Protein AF-A0A6P4AJY2-F1 (afdb_monomer_lite)

pLDDT: mean 82.69, std 14.7, range [43.41, 96.5]

Structure (mmCIF, N/CA/C/O backbone):
data_AF-A0A6P4AJY2-F1
#
_entry.id   AF-A0A6P4AJY2-F1
#
loop_
_atom_site.group_PDB
_atom_site.id
_atom_site.type_symbol
_atom_site.label_atom_id
_atom_site.label_alt_id
_atom_site.label_comp_id
_atom_site.label_asym_id
_atom_site.label_entity_id
_atom_site.label_seq_id
_atom_site.pdbx_PDB_ins_code
_atom_site.Cartn_x
_atom_site.Cartn_y
_atom_site.Cartn_z
_atom_site.occupancy
_atom_site.B_iso_or_equiv
_atom_site.auth_seq_id
_atom_site.auth_comp_id
_atom_site.auth_asym_id
_atom_site.auth_atom_id
_atom_site.pdbx_PDB_model_num
ATOM 1 N N . MET A 1 1 ? -18.941 -6.308 6.733 1.00 45.31 1 MET A N 1
ATOM 2 C CA . MET A 1 1 ? -18.469 -4.916 6.883 1.00 45.31 1 MET A CA 1
ATOM 3 C C . MET A 1 1 ? -19.654 -3.994 6.674 1.00 45.31 1 MET A C 1
ATOM 5 O O . MET A 1 1 ? -20.338 -4.132 5.668 1.00 45.31 1 MET A O 1
ATOM 9 N N . GLY A 1 2 ? -19.987 -3.190 7.686 1.00 44.66 2 GLY A N 1
ATOM 10 C CA . GLY A 1 2 ? -21.144 -2.291 7.665 1.00 44.66 2 GLY A CA 1
ATOM 11 C C . GLY A 1 2 ? -20.919 -1.092 6.744 1.00 44.66 2 GLY A C 1
ATOM 12 O O . GLY A 1 2 ? -19.788 -0.781 6.395 1.00 44.66 2 GLY A O 1
ATOM 13 N N . LYS A 1 3 ? -22.004 -0.413 6.371 1.00 54.91 3 LYS A N 1
ATOM 14 C CA . LYS A 1 3 ? -22.067 0.698 5.405 1.00 54.91 3 LYS A CA 1
ATOM 15 C C . LYS A 1 3 ? -21.234 1.961 5.747 1.00 54.91 3 LYS A C 1
ATOM 17 O O . LYS A 1 3 ? -21.339 2.934 5.014 1.00 54.91 3 LYS A O 1
ATOM 22 N N . ASN A 1 4 ? -20.403 1.945 6.797 1.00 70.81 4 ASN A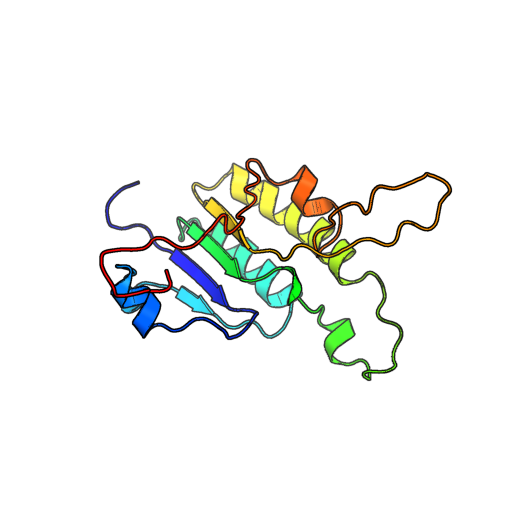 N 1
ATOM 23 C CA . ASN A 1 4 ? -19.663 3.103 7.324 1.00 70.81 4 ASN A CA 1
ATOM 24 C C . ASN A 1 4 ? -18.188 2.769 7.652 1.00 70.81 4 ASN A C 1
ATOM 26 O O . ASN A 1 4 ? -17.702 3.134 8.720 1.00 70.81 4 ASN A O 1
ATOM 30 N N . GLY A 1 5 ? -17.496 2.020 6.791 1.00 81.12 5 GLY A N 1
ATOM 31 C CA . GLY A 1 5 ? -16.058 1.787 6.965 1.00 81.12 5 GLY A CA 1
ATOM 32 C C . GLY A 1 5 ? -15.224 2.967 6.459 1.00 81.12 5 GLY A C 1
ATOM 33 O O . GLY A 1 5 ? -15.569 3.558 5.434 1.00 81.12 5 GLY A O 1
ATOM 34 N N . TYR A 1 6 ? -14.128 3.295 7.141 1.00 91.00 6 TYR A N 1
ATOM 35 C CA . TYR A 1 6 ? -13.181 4.317 6.687 1.00 91.00 6 TYR A CA 1
ATOM 36 C C . TYR A 1 6 ? -12.121 3.699 5.780 1.00 91.00 6 TYR A C 1
ATOM 38 O O . TYR A 1 6 ? -11.558 2.642 6.083 1.00 91.00 6 TYR A O 1
ATOM 46 N N . CYS A 1 7 ? -11.835 4.381 4.673 1.00 94.31 7 CYS A N 1
ATOM 47 C CA . CYS A 1 7 ? -10.838 3.958 3.701 1.00 94.31 7 CYS A CA 1
ATOM 48 C C . CYS A 1 7 ? -9.729 5.007 3.587 1.00 94.31 7 CYS A C 1
ATOM 50 O O . CYS A 1 7 ? -10.002 6.208 3.541 1.00 94.31 7 CYS A O 1
ATOM 52 N N . ALA A 1 8 ? -8.485 4.544 3.518 1.00 95.50 8 ALA A N 1
ATOM 53 C CA . ALA A 1 8 ? -7.336 5.358 3.158 1.00 95.50 8 ALA A CA 1
ATOM 54 C C . ALA A 1 8 ? -6.769 4.896 1.818 1.00 95.50 8 ALA A C 1
ATOM 56 O O . ALA A 1 8 ? -6.506 3.710 1.626 1.00 95.50 8 ALA A O 1
ATOM 57 N N . TYR A 1 9 ? -6.549 5.839 0.911 1.00 95.94 9 TYR A N 1
ATOM 58 C CA . TYR A 1 9 ? -5.968 5.615 -0.401 1.00 95.94 9 TYR A CA 1
ATOM 59 C C . TYR A 1 9 ? -4.670 6.405 -0.532 1.00 95.94 9 TYR A C 1
ATOM 61 O O . TYR A 1 9 ? -4.662 7.636 -0.482 1.00 95.94 9 TYR A O 1
ATOM 69 N N . PHE A 1 10 ? -3.567 5.691 -0.710 1.00 96.19 10 PHE A N 1
ATOM 70 C CA . PHE A 1 10 ? -2.269 6.282 -0.990 1.00 96.19 10 PHE A CA 1
ATOM 71 C C . PHE A 1 10 ? -1.998 6.216 -2.493 1.00 96.19 10 PHE A C 1
ATOM 73 O O . PHE A 1 10 ? -1.602 5.170 -3.003 1.00 96.19 10 PHE A O 1
ATOM 80 N N . ASP A 1 11 ? -2.219 7.342 -3.170 1.00 94.56 11 ASP A N 1
ATOM 81 C CA . ASP A 1 11 ? -1.994 7.552 -4.603 1.00 94.56 11 ASP A CA 1
ATOM 82 C C . ASP A 1 11 ? -0.534 7.970 -4.824 1.00 94.56 11 ASP A C 1
ATOM 84 O O . ASP A 1 11 ? -0.190 9.148 -4.821 1.00 94.56 11 ASP A O 1
ATOM 88 N N . VAL A 1 12 ? 0.351 6.985 -4.921 1.00 90.31 12 VAL A N 1
ATOM 89 C CA . VAL A 1 12 ? 1.785 7.166 -5.190 1.00 90.31 12 VAL A CA 1
ATOM 90 C C . VAL A 1 12 ? 2.026 7.488 -6.665 1.00 90.31 12 VAL A C 1
ATOM 92 O O . VAL A 1 12 ? 2.945 8.233 -6.990 1.00 90.31 12 VAL A O 1
ATOM 95 N N . GLU A 1 13 ? 1.201 6.944 -7.563 1.00 87.38 13 GLU A N 1
ATOM 96 C CA . GLU A 1 13 ? 1.312 7.191 -9.007 1.00 87.38 13 GLU A CA 1
ATOM 97 C C . GLU A 1 13 ? 0.731 8.547 -9.441 1.00 87.38 13 GLU A C 1
ATOM 99 O O . GLU A 1 13 ? 0.953 8.970 -10.574 1.00 87.38 13 GLU A O 1
ATOM 104 N N . ASN A 1 14 ? 0.038 9.259 -8.544 1.00 86.44 14 ASN A N 1
ATOM 105 C CA . ASN A 1 14 ? -0.682 10.504 -8.833 1.00 86.44 14 ASN A CA 1
ATOM 106 C C . ASN A 1 14 ? -1.681 10.357 -9.994 1.00 86.44 14 ASN A C 1
ATOM 108 O O . ASN A 1 14 ? -1.872 11.287 -10.779 1.00 86.44 14 ASN A O 1
ATOM 112 N N . ALA A 1 15 ? -2.291 9.179 -10.113 1.00 88.31 15 ALA A N 1
ATOM 113 C CA . ALA A 1 15 ? -3.112 8.788 -11.255 1.00 88.31 15 ALA A CA 1
ATOM 114 C C . ALA A 1 15 ? -4.607 8.693 -10.915 1.00 88.31 15 ALA A C 1
ATOM 116 O O . ALA A 1 15 ? -5.427 8.484 -11.810 1.00 88.31 15 ALA A O 1
ATOM 117 N N . MET A 1 16 ? -4.980 8.842 -9.640 1.00 87.81 16 MET A N 1
ATOM 118 C CA . MET A 1 16 ? -6.369 8.700 -9.214 1.00 87.81 16 MET A CA 1
ATOM 119 C C . MET A 1 16 ? -7.217 9.913 -9.628 1.00 87.81 16 MET A C 1
ATOM 121 O O . MET A 1 16 ? -6.926 11.045 -9.232 1.00 87.81 16 MET A O 1
ATOM 125 N N . ASP A 1 17 ? -8.288 9.654 -10.388 1.00 91.50 17 ASP A N 1
ATOM 126 C CA . ASP A 1 17 ? -9.335 10.623 -10.739 1.00 91.50 17 ASP A CA 1
ATOM 127 C C . ASP A 1 17 ? -10.541 10.485 -9.784 1.00 91.50 17 ASP A C 1
ATOM 129 O O . ASP A 1 17 ? -11.268 9.484 -9.855 1.00 91.50 17 ASP A O 1
ATOM 133 N N . PRO A 1 18 ? -10.795 11.482 -8.912 1.00 89.00 18 PRO A N 1
ATOM 134 C CA . PRO A 1 18 ? -11.926 11.459 -7.987 1.00 89.00 18 PRO A CA 1
ATOM 135 C C . PRO A 1 18 ? -13.281 11.335 -8.688 1.00 89.00 18 PRO A C 1
ATOM 137 O O . PRO A 1 18 ? -14.161 10.639 -8.188 1.00 89.00 18 PRO A O 1
ATOM 140 N N . SER A 1 19 ? -13.438 11.940 -9.869 1.00 91.19 19 SER A N 1
ATOM 141 C CA . SER A 1 19 ? -14.706 11.936 -10.613 1.00 91.19 19 SER A CA 1
ATOM 142 C C . SER A 1 19 ? -15.048 10.526 -11.096 1.00 91.19 19 SER A C 1
ATOM 144 O O . SER A 1 19 ? -16.191 10.073 -11.005 1.00 91.19 19 SER A O 1
ATOM 146 N N . LEU A 1 20 ? -14.036 9.799 -11.582 1.00 90.38 20 LEU A N 1
ATOM 147 C CA . LEU A 1 20 ? -14.181 8.400 -11.969 1.00 90.38 20 LEU A CA 1
ATOM 148 C C . LEU A 1 20 ? -14.496 7.526 -10.749 1.00 90.38 20 LEU A C 1
ATOM 150 O O . LEU A 1 20 ? -15.396 6.689 -10.819 1.00 90.38 20 LEU A O 1
ATOM 154 N N . ALA A 1 21 ? -13.815 7.743 -9.622 1.00 91.06 21 ALA A N 1
ATOM 155 C CA . ALA A 1 21 ? -14.071 7.003 -8.388 1.00 91.06 21 ALA A CA 1
ATOM 156 C C . ALA A 1 21 ? -15.514 7.206 -7.881 1.00 91.06 21 ALA A C 1
ATOM 158 O O . ALA A 1 21 ? -16.191 6.232 -7.542 1.00 91.06 21 ALA A O 1
ATOM 159 N N . GLU A 1 22 ? -16.020 8.440 -7.900 1.00 92.50 22 GLU A N 1
ATOM 160 C CA . GLU A 1 22 ? -17.414 8.759 -7.557 1.00 92.50 22 GLU A CA 1
ATOM 161 C C . GLU A 1 22 ? -18.404 8.053 -8.484 1.00 92.50 22 GLU A C 1
ATOM 163 O O . GLU A 1 22 ? -19.382 7.468 -8.015 1.00 92.50 22 GLU A O 1
ATOM 168 N N . SER A 1 23 ? -18.121 8.019 -9.792 1.00 91.94 23 SER A N 1
ATOM 169 C CA . SER A 1 23 ? -18.957 7.294 -10.760 1.00 91.94 23 SER A CA 1
ATOM 170 C C . SER A 1 23 ? -19.011 5.781 -10.495 1.00 91.94 23 SER A C 1
ATOM 172 O O . SER A 1 23 ? -20.005 5.129 -10.814 1.00 91.94 23 SER A O 1
ATOM 174 N N . MET A 1 24 ? -17.973 5.228 -9.856 1.00 89.38 24 MET A N 1
ATOM 175 C CA . MET A 1 24 ? -17.903 3.835 -9.404 1.00 89.38 24 MET A CA 1
ATOM 176 C C . MET A 1 24 ? -18.537 3.615 -8.016 1.00 89.38 24 MET A C 1
ATOM 178 O O . MET A 1 24 ? -18.518 2.497 -7.500 1.00 89.38 24 MET A O 1
ATOM 182 N N . GLY A 1 25 ? -19.117 4.656 -7.410 1.00 89.19 25 GLY A N 1
ATOM 183 C CA . GLY A 1 25 ? -19.792 4.597 -6.113 1.00 89.19 25 GLY A CA 1
ATOM 184 C C . GLY A 1 25 ? -18.870 4.780 -4.905 1.00 89.19 25 GLY A C 1
ATOM 185 O O . GLY A 1 25 ? -19.270 4.459 -3.784 1.00 89.19 25 GLY A O 1
ATOM 186 N N . VAL A 1 26 ? -17.645 5.277 -5.101 1.00 90.69 26 VAL A N 1
ATOM 187 C CA . VAL A 1 26 ? -16.741 5.632 -3.999 1.00 90.69 26 VAL A CA 1
ATOM 188 C C . VAL A 1 26 ? -17.197 6.948 -3.371 1.00 90.69 26 VAL A C 1
ATOM 190 O O . VAL A 1 26 ? -17.412 7.935 -4.067 1.00 90.69 26 VAL A O 1
ATOM 193 N N . ASN A 1 27 ? -17.302 6.983 -2.041 1.00 89.94 27 ASN A N 1
ATOM 194 C CA . ASN A 1 27 ? -17.486 8.233 -1.307 1.00 89.94 27 ASN A CA 1
ATOM 195 C C . ASN A 1 27 ? -16.120 8.912 -1.113 1.00 89.94 27 ASN A C 1
ATOM 197 O O . ASN A 1 27 ? -15.396 8.598 -0.168 1.00 89.94 27 ASN A O 1
ATOM 201 N N . THR A 1 28 ? -15.770 9.809 -2.029 1.00 88.75 28 THR A N 1
ATOM 202 C CA . THR A 1 28 ? -14.517 10.579 -2.035 1.00 88.75 28 THR A CA 1
ATOM 203 C C . THR A 1 28 ? -14.416 11.578 -0.884 1.00 88.75 28 THR A C 1
ATOM 205 O O . THR A 1 28 ? -13.312 11.815 -0.404 1.00 88.75 28 THR A O 1
ATOM 208 N N . GLU A 1 29 ? -15.534 12.107 -0.375 1.00 87.75 29 GLU A N 1
ATOM 209 C CA . GLU A 1 29 ? -15.545 13.033 0.771 1.00 87.75 29 GLU A CA 1
ATOM 210 C C . GLU A 1 29 ? -15.029 12.370 2.057 1.00 87.75 29 GLU A C 1
ATOM 212 O O . GLU A 1 29 ? -14.329 12.996 2.851 1.00 87.75 29 GLU A O 1
ATOM 217 N N . ASN A 1 30 ? -15.347 11.086 2.248 1.00 88.50 30 ASN A N 1
ATOM 218 C CA . ASN A 1 30 ? -14.908 10.288 3.398 1.00 88.50 30 ASN A CA 1
ATOM 219 C C . ASN A 1 30 ? -13.666 9.427 3.107 1.00 88.50 30 ASN A C 1
ATOM 221 O O . ASN A 1 30 ? -13.264 8.616 3.948 1.00 88.50 30 ASN A O 1
ATOM 225 N N . LEU A 1 31 ? -13.062 9.571 1.925 1.00 91.19 31 LEU A N 1
ATOM 226 C CA . LEU A 1 31 ? -11.855 8.853 1.535 1.00 91.19 31 LEU A CA 1
ATOM 227 C C . LEU A 1 31 ? -10.623 9.645 1.978 1.00 91.19 31 LEU A C 1
ATOM 229 O O . LEU A 1 31 ? -10.371 10.748 1.494 1.00 91.19 31 LEU A O 1
ATOM 233 N N . LEU A 1 32 ? -9.796 9.063 2.849 1.00 93.38 32 LEU A N 1
ATOM 234 C CA . LEU A 1 32 ? -8.494 9.647 3.163 1.00 93.38 32 LEU A CA 1
ATOM 235 C C . LEU A 1 32 ? -7.556 9.449 1.966 1.00 93.38 32 LEU A C 1
ATOM 237 O O . LEU A 1 32 ? -6.888 8.425 1.863 1.00 93.38 32 LEU A O 1
ATOM 241 N N . LEU A 1 33 ? -7.500 10.430 1.070 1.00 93.50 33 LEU A N 1
ATOM 242 C CA . LEU A 1 33 ? -6.574 10.444 -0.058 1.00 93.50 33 LEU A CA 1
ATOM 243 C C . LEU A 1 33 ? -5.248 11.110 0.331 1.00 93.50 33 LEU A C 1
ATOM 245 O O . LEU A 1 33 ? -5.229 12.249 0.798 1.00 93.50 33 LEU A O 1
ATOM 249 N N . SER A 1 34 ? -4.125 10.436 0.089 1.00 93.25 34 SER A N 1
ATOM 250 C CA . SER A 1 34 ? -2.790 10.986 0.336 1.00 93.25 34 SER A CA 1
ATOM 251 C C . SER A 1 34 ? -1.824 10.684 -0.806 1.00 93.25 34 SER A C 1
ATOM 253 O O . SER A 1 34 ? -1.843 9.595 -1.372 1.00 93.25 34 SER A O 1
ATOM 255 N N . ARG A 1 35 ? -0.951 11.654 -1.101 1.00 93.44 35 ARG A N 1
ATOM 256 C CA . ARG A 1 35 ? 0.131 11.570 -2.094 1.00 93.44 35 ARG A CA 1
ATOM 257 C C . ARG A 1 35 ? 1.472 11.696 -1.376 1.00 93.44 35 ARG A C 1
ATOM 259 O O . ARG A 1 35 ? 1.945 12.812 -1.144 1.00 93.44 35 ARG A O 1
ATOM 266 N N . PRO A 1 36 ? 2.036 10.584 -0.891 1.00 90.88 36 PRO A N 1
ATOM 267 C CA . PRO A 1 36 ? 3.242 10.633 -0.083 1.00 90.88 36 PRO A CA 1
ATOM 268 C C . PRO A 1 36 ? 4.466 10.965 -0.935 1.00 90.88 36 PRO A C 1
ATOM 270 O O . PRO A 1 36 ? 4.578 10.550 -2.082 1.00 90.88 36 PRO A O 1
ATOM 273 N N . SER A 1 37 ? 5.412 11.688 -0.336 1.00 89.44 37 SER A N 1
ATOM 274 C CA . SER A 1 37 ? 6.657 12.096 -1.003 1.00 89.44 37 SER A CA 1
ATOM 275 C C . SER A 1 37 ? 7.742 11.019 -1.010 1.00 89.44 37 SER A C 1
ATOM 277 O O . SER A 1 37 ? 8.701 11.164 -1.754 1.00 89.44 37 SER A O 1
ATOM 279 N N . SER A 1 38 ? 7.624 9.974 -0.184 1.00 93.00 38 SER A N 1
ATOM 280 C CA . SER A 1 38 ? 8.612 8.895 -0.072 1.00 93.00 38 SER A CA 1
ATOM 281 C C . SER A 1 38 ? 8.001 7.589 0.435 1.00 93.00 38 SER A C 1
ATOM 283 O O . SER A 1 38 ? 6.937 7.582 1.074 1.00 93.00 38 SER A O 1
ATOM 285 N N . ALA A 1 39 ? 8.697 6.476 0.189 1.00 92.75 39 ALA A N 1
ATOM 286 C CA . ALA A 1 39 ? 8.317 5.153 0.675 1.00 92.75 39 ALA A CA 1
ATOM 287 C C . ALA A 1 39 ? 8.271 5.095 2.213 1.00 92.75 39 ALA A C 1
ATOM 289 O O . ALA A 1 39 ? 7.333 4.543 2.790 1.00 92.75 39 ALA A O 1
ATOM 290 N N . GLU A 1 40 ? 9.245 5.703 2.888 1.00 93.44 40 GLU A N 1
ATOM 291 C CA . GLU A 1 40 ? 9.364 5.784 4.343 1.00 93.44 40 GLU A CA 1
ATOM 292 C C . GLU A 1 40 ? 8.135 6.451 4.958 1.00 93.44 40 GLU A C 1
ATOM 294 O O . GLU A 1 40 ? 7.517 5.896 5.874 1.00 93.44 40 GLU A O 1
ATOM 299 N N . LYS A 1 41 ? 7.753 7.626 4.440 1.00 94.12 41 LYS A N 1
ATOM 300 C CA . LYS A 1 41 ? 6.601 8.387 4.938 1.00 94.12 41 LYS A CA 1
ATOM 301 C C . LYS A 1 41 ? 5.305 7.617 4.742 1.00 94.12 41 LYS A C 1
ATOM 303 O O . LYS A 1 41 ? 4.520 7.517 5.686 1.00 94.12 41 LYS A O 1
ATOM 308 N N . LEU A 1 42 ? 5.107 7.029 3.561 1.00 95.50 42 LEU A N 1
ATOM 309 C CA . LEU A 1 42 ? 3.938 6.199 3.272 1.00 95.50 42 LEU A CA 1
ATOM 310 C C . LEU A 1 42 ? 3.846 5.025 4.249 1.00 95.50 42 LEU A C 1
ATOM 312 O O . LEU A 1 42 ? 2.836 4.856 4.929 1.00 95.50 42 LEU A O 1
ATOM 316 N N . LEU A 1 43 ? 4.902 4.218 4.355 1.00 94.94 43 LEU A N 1
ATOM 317 C CA . LEU A 1 43 ? 4.892 2.999 5.168 1.00 94.94 43 LEU A CA 1
ATOM 318 C C . LEU A 1 43 ? 4.765 3.319 6.667 1.00 94.94 43 LEU A C 1
ATOM 320 O O . LEU A 1 43 ? 4.144 2.561 7.417 1.00 94.94 43 LEU A O 1
ATOM 324 N N . CYS A 1 44 ? 5.294 4.463 7.110 1.00 94.06 44 CYS A N 1
ATOM 325 C CA . CYS A 1 44 ? 5.102 4.974 8.465 1.00 94.06 44 CYS A CA 1
ATOM 326 C C . CYS A 1 44 ? 3.643 5.388 8.729 1.00 94.06 44 CYS A C 1
ATOM 328 O O . CYS A 1 44 ? 3.082 5.032 9.773 1.00 94.06 44 CYS A O 1
ATOM 330 N N . ALA A 1 45 ? 3.006 6.079 7.778 1.00 94.88 45 ALA A N 1
ATOM 331 C CA . ALA A 1 45 ? 1.594 6.444 7.864 1.00 94.88 45 ALA A CA 1
ATOM 332 C C . ALA A 1 45 ? 0.704 5.195 7.920 1.00 94.88 45 ALA A C 1
ATOM 334 O O . ALA A 1 45 ? -0.121 5.074 8.822 1.00 94.88 45 ALA A O 1
ATOM 335 N N . VAL A 1 46 ? 0.943 4.213 7.046 1.00 95.38 46 VAL A N 1
ATOM 336 C CA . VAL A 1 46 ? 0.226 2.925 7.032 1.00 95.38 46 VAL A CA 1
ATOM 337 C C . VAL A 1 46 ? 0.347 2.212 8.378 1.00 95.38 46 VAL A C 1
ATOM 339 O O . VAL A 1 46 ? -0.654 1.764 8.937 1.00 95.38 46 VAL A O 1
ATOM 342 N N . ASN A 1 47 ? 1.554 2.143 8.942 1.00 94.00 47 ASN A N 1
ATOM 343 C CA . ASN A 1 47 ? 1.777 1.551 10.260 1.00 94.00 47 ASN A CA 1
ATOM 344 C C . ASN A 1 47 ? 1.011 2.297 11.364 1.00 94.00 47 ASN A C 1
ATOM 346 O O . ASN A 1 47 ? 0.449 1.666 12.253 1.00 94.00 47 ASN A O 1
ATOM 350 N N . THR A 1 48 ? 0.968 3.628 11.307 1.00 93.94 48 THR A N 1
ATOM 351 C CA . THR A 1 48 ? 0.241 4.457 12.280 1.00 93.94 48 THR A CA 1
ATOM 352 C C . THR A 1 48 ? -1.268 4.240 12.189 1.00 93.94 48 THR A C 1
ATOM 354 O O . THR A 1 48 ? -1.894 3.965 13.209 1.00 93.94 48 THR A O 1
ATOM 357 N N . LEU A 1 49 ? -1.834 4.281 10.980 1.00 93.69 49 LEU A N 1
ATOM 358 C CA . LEU A 1 49 ? -3.264 4.057 10.734 1.00 93.69 49 LEU A CA 1
ATOM 359 C C . LEU A 1 49 ? -3.700 2.644 11.134 1.00 93.69 49 LEU A C 1
ATOM 361 O O . LEU A 1 49 ? -4.743 2.458 11.753 1.00 93.69 49 LEU A O 1
ATOM 365 N N . THR A 1 50 ? -2.865 1.646 10.838 1.00 92.88 50 THR A N 1
ATOM 366 C CA . THR A 1 50 ? -3.127 0.258 11.241 1.00 92.88 50 THR A CA 1
ATOM 367 C C . THR A 1 50 ? -3.144 0.127 12.765 1.00 92.88 50 THR A C 1
ATOM 369 O O . THR A 1 50 ? -4.023 -0.522 13.324 1.00 92.88 50 THR A O 1
ATOM 372 N N . LYS A 1 51 ? -2.187 0.761 13.456 1.00 91.81 51 LYS A N 1
ATOM 373 C CA . LYS A 1 51 ? -2.100 0.733 14.924 1.00 91.81 51 LYS A CA 1
ATOM 374 C C . LYS A 1 51 ? -3.239 1.470 15.612 1.00 91.81 51 LYS A C 1
ATOM 376 O O . LYS A 1 51 ? -3.631 1.063 16.700 1.00 91.81 51 LYS A O 1
ATOM 381 N N . SER A 1 52 ? -3.731 2.557 15.023 1.00 90.44 52 SER A N 1
ATOM 382 C CA . SER A 1 52 ? -4.839 3.315 15.602 1.00 90.44 52 SER A CA 1
ATOM 383 C C . SER A 1 52 ? -6.181 2.600 15.443 1.00 90.44 52 SER A C 1
ATOM 385 O O . SER A 1 52 ? -7.124 2.934 16.155 1.00 90.44 52 SER A O 1
ATOM 387 N N . GLY A 1 53 ? -6.285 1.641 14.510 1.00 83.44 53 GLY A N 1
ATOM 388 C CA . GLY A 1 53 ? -7.527 0.925 14.210 1.00 83.44 53 GLY A CA 1
ATOM 389 C C . GLY A 1 53 ? -8.630 1.830 13.656 1.00 83.44 53 GLY A C 1
ATOM 390 O O . GLY A 1 53 ? -9.794 1.452 13.666 1.00 83.44 53 GLY A O 1
ATOM 391 N N . SER A 1 54 ? -8.279 3.040 13.208 1.00 84.25 54 SER A N 1
ATOM 392 C CA . SER A 1 54 ? -9.244 4.060 12.769 1.00 84.25 54 SER A CA 1
ATOM 393 C C . SER A 1 54 ? -9.687 3.884 11.316 1.00 84.25 54 SER A C 1
ATOM 395 O O . SER A 1 54 ? -10.550 4.619 10.851 1.00 84.25 54 SER A O 1
ATOM 397 N N . VAL A 1 55 ? -9.059 2.953 10.594 1.00 91.75 55 VAL A N 1
ATOM 398 C CA . VAL A 1 55 ? -9.280 2.707 9.170 1.00 91.75 55 VAL A CA 1
ATOM 399 C C . VAL A 1 55 ? -9.504 1.215 8.957 1.00 91.75 55 VAL A C 1
ATOM 401 O O . VAL A 1 55 ? -8.719 0.385 9.427 1.00 91.75 55 VAL A O 1
ATOM 404 N N . ASP A 1 56 ? -10.563 0.883 8.226 1.00 92.88 56 ASP A N 1
ATOM 405 C CA . ASP A 1 56 ? -10.945 -0.492 7.909 1.00 92.88 56 ASP A CA 1
ATOM 406 C C . ASP A 1 56 ? -10.214 -1.011 6.671 1.00 92.88 56 ASP A C 1
ATOM 408 O O . ASP A 1 56 ? -9.901 -2.197 6.591 1.00 92.88 56 ASP A O 1
ATOM 412 N N . VAL A 1 57 ? -9.937 -0.138 5.698 1.00 94.88 57 VAL A N 1
ATOM 413 C CA . VAL A 1 57 ? -9.242 -0.498 4.455 1.00 94.88 57 VAL A CA 1
ATOM 414 C C . VAL A 1 57 ? -8.176 0.535 4.116 1.00 94.88 57 VAL A C 1
ATOM 416 O O . VAL A 1 57 ? -8.446 1.730 4.058 1.00 94.88 57 VAL A O 1
ATOM 419 N N . ILE A 1 58 ? -6.961 0.073 3.849 1.00 96.50 58 ILE A N 1
ATOM 420 C CA . ILE A 1 58 ? -5.858 0.894 3.357 1.00 96.50 58 ILE A CA 1
ATOM 421 C C . ILE A 1 58 ? -5.441 0.354 1.991 1.00 96.50 58 ILE A C 1
ATOM 423 O O . ILE A 1 58 ? -5.137 -0.831 1.865 1.00 96.50 58 ILE A O 1
ATOM 427 N N . VAL A 1 59 ? -5.394 1.217 0.980 1.00 96.31 59 VAL A N 1
ATOM 428 C CA . VAL A 1 59 ? -4.949 0.899 -0.381 1.00 96.31 59 VAL A CA 1
ATOM 429 C C . VAL A 1 59 ? -3.677 1.678 -0.694 1.00 96.31 59 VAL A C 1
ATOM 431 O O . VAL A 1 59 ? -3.594 2.872 -0.417 1.00 96.31 59 VAL A O 1
ATOM 434 N N . ILE A 1 60 ? -2.685 1.000 -1.267 1.00 95.81 60 ILE A N 1
ATOM 435 C CA . ILE A 1 60 ? -1.431 1.596 -1.736 1.00 95.81 60 ILE A CA 1
ATOM 436 C C . ILE A 1 60 ? -1.332 1.395 -3.245 1.00 95.81 60 ILE A C 1
ATOM 438 O O . ILE A 1 60 ? -1.188 0.257 -3.701 1.00 95.81 60 ILE A O 1
ATOM 442 N N . ASP A 1 61 ? -1.380 2.496 -3.991 1.00 93.75 61 ASP A N 1
ATOM 443 C CA . ASP A 1 61 ? -1.372 2.530 -5.451 1.00 93.75 61 ASP A CA 1
ATOM 444 C C . ASP A 1 61 ? -0.239 3.416 -5.999 1.00 93.75 61 ASP A C 1
ATOM 446 O O . ASP A 1 61 ? -0.360 4.632 -6.045 1.00 93.75 61 ASP A O 1
ATOM 450 N N . SER A 1 62 ? 0.925 2.890 -6.371 1.00 92.00 62 SER A N 1
ATOM 451 C CA . SER A 1 62 ? 1.316 1.482 -6.384 1.00 92.00 62 SER A CA 1
ATOM 452 C C . SER A 1 62 ? 2.685 1.269 -5.742 1.00 92.00 62 SER A C 1
ATOM 454 O O . SER A 1 62 ? 3.474 2.193 -5.540 1.00 92.00 62 SER A O 1
ATOM 456 N N . VAL A 1 63 ? 2.999 0.009 -5.437 1.00 90.12 63 VAL A N 1
ATOM 457 C CA . VAL A 1 63 ? 4.303 -0.398 -4.890 1.00 90.12 63 VAL A CA 1
ATOM 458 C C . VAL A 1 63 ? 5.447 -0.049 -5.836 1.00 90.12 63 VAL A C 1
ATOM 460 O O . VAL A 1 63 ? 6.534 0.288 -5.379 1.00 90.12 63 VAL A O 1
ATOM 463 N N . ALA A 1 64 ? 5.225 -0.128 -7.149 1.00 87.62 64 ALA A N 1
ATOM 464 C CA . ALA A 1 64 ? 6.269 0.109 -8.140 1.00 87.62 64 ALA A CA 1
ATOM 465 C C . ALA A 1 64 ? 6.781 1.556 -8.127 1.00 87.62 64 ALA A C 1
ATOM 467 O O . ALA A 1 64 ? 7.941 1.776 -8.471 1.00 87.62 64 ALA A O 1
ATOM 468 N N . ALA A 1 65 ? 5.943 2.501 -7.696 1.00 88.31 65 ALA A N 1
ATOM 469 C CA . ALA A 1 65 ? 6.264 3.919 -7.593 1.00 88.31 65 ALA A CA 1
ATOM 470 C C . ALA A 1 65 ? 6.838 4.326 -6.221 1.00 88.31 65 ALA A C 1
ATOM 472 O O . ALA A 1 65 ? 7.157 5.492 -6.009 1.00 88.31 65 ALA A O 1
ATOM 473 N N . LEU A 1 66 ? 6.989 3.391 -5.274 1.00 89.19 66 LEU A N 1
ATOM 474 C CA . LEU A 1 66 ? 7.570 3.692 -3.964 1.00 89.19 66 LEU A CA 1
ATOM 475 C C . LEU A 1 66 ? 9.075 3.935 -4.080 1.00 89.19 66 LEU A C 1
ATOM 477 O O . LEU A 1 66 ? 9.841 2.981 -4.212 1.00 89.19 66 LEU A O 1
ATOM 481 N N . VAL A 1 67 ? 9.492 5.193 -3.965 1.00 89.56 67 VAL A N 1
ATOM 482 C CA . VAL A 1 67 ? 10.906 5.587 -3.979 1.00 89.56 67 VAL A CA 1
ATOM 483 C C . VAL A 1 67 ? 11.383 5.867 -2.546 1.00 89.56 67 VAL A C 1
ATOM 485 O O . VAL A 1 67 ? 10.750 6.668 -1.847 1.00 89.56 67 VAL A O 1
ATOM 488 N N . PRO A 1 68 ? 12.449 5.199 -2.068 1.00 89.44 68 PRO A N 1
ATOM 489 C CA . PRO A 1 68 ? 13.089 5.521 -0.794 1.00 89.44 68 PRO A CA 1
ATOM 490 C C . PRO A 1 68 ? 13.621 6.956 -0.759 1.00 89.44 68 PRO A C 1
ATOM 492 O O . PRO A 1 68 ? 14.110 7.459 -1.768 1.00 89.44 68 PRO A O 1
ATOM 495 N N . GLU A 1 69 ? 13.609 7.601 0.407 1.00 89.62 69 GLU A N 1
ATOM 496 C CA . GLU A 1 69 ? 14.122 8.972 0.571 1.00 89.62 69 GLU A CA 1
ATOM 497 C C . GLU A 1 69 ? 15.562 9.114 0.086 1.00 89.62 69 GLU A C 1
ATOM 499 O O . GLU A 1 69 ? 15.884 10.069 -0.612 1.00 89.62 69 GLU A O 1
ATOM 504 N N . CYS A 1 70 ? 16.411 8.127 0.376 1.00 85.75 70 CYS A N 1
ATOM 505 C CA . CYS A 1 70 ? 17.801 8.153 -0.064 1.00 85.75 70 CYS A CA 1
ATOM 506 C C . CYS A 1 70 ? 17.976 8.078 -1.588 1.00 85.75 70 CYS A C 1
ATOM 508 O O . CYS A 1 70 ? 19.043 8.439 -2.069 1.00 85.75 70 CYS A O 1
ATOM 510 N N . GLU A 1 71 ? 16.979 7.601 -2.337 1.00 84.75 71 GLU A N 1
ATOM 511 C CA . GLU A 1 71 ? 17.014 7.540 -3.802 1.00 84.75 71 GLU A CA 1
ATOM 512 C C . GLU A 1 71 ? 16.461 8.820 -4.448 1.00 84.75 71 GLU A C 1
ATOM 514 O O . GLU A 1 71 ? 16.811 9.113 -5.588 1.00 84.75 71 GLU A O 1
ATOM 519 N N . LEU A 1 72 ? 15.651 9.608 -3.728 1.00 84.00 72 LEU A N 1
ATOM 520 C CA . LEU A 1 72 ? 15.111 10.883 -4.224 1.00 84.00 72 LEU A CA 1
ATOM 521 C C . LEU A 1 72 ? 16.195 11.954 -4.401 1.00 84.00 72 LEU A C 1
ATOM 523 O O . LEU A 1 72 ? 16.083 12.794 -5.291 1.00 84.00 72 LEU A O 1
ATOM 527 N N . ASP A 1 73 ? 17.240 11.910 -3.574 1.00 81.62 73 ASP A N 1
ATOM 528 C CA . ASP A 1 73 ? 18.346 12.875 -3.592 1.00 81.62 73 ASP A CA 1
ATOM 529 C C . ASP A 1 73 ? 19.477 12.482 -4.565 1.00 81.62 73 ASP A C 1
ATOM 531 O O . ASP A 1 73 ? 20.45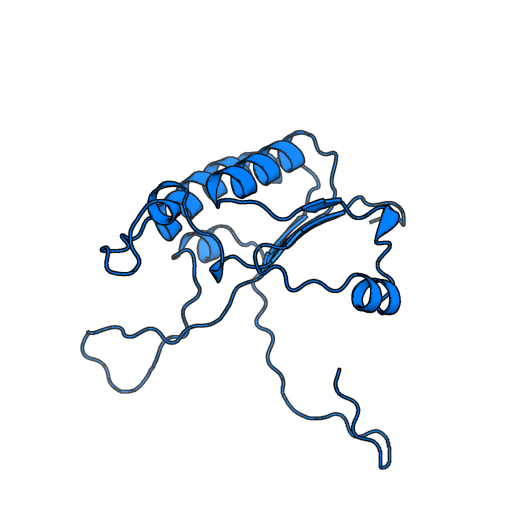8 13.214 -4.728 1.00 81.62 73 ASP A O 1
ATOM 535 N N . VAL A 1 74 ? 19.371 11.316 -5.208 1.00 80.62 74 VAL A N 1
ATOM 536 C CA . VAL A 1 74 ? 20.393 10.777 -6.114 1.00 80.62 74 VAL A CA 1
ATOM 537 C C . VAL A 1 74 ? 20.110 11.221 -7.550 1.00 80.62 74 VAL A C 1
ATOM 539 O O . VAL A 1 74 ? 18.972 11.210 -8.017 1.00 80.62 74 VAL A O 1
ATOM 542 N N . LEU A 1 75 ? 21.167 11.612 -8.269 1.00 77.75 75 LEU A N 1
ATOM 543 C CA . LEU A 1 75 ? 21.082 11.960 -9.690 1.00 77.75 75 LEU A CA 1
ATOM 544 C C . LEU A 1 75 ? 20.587 10.768 -10.522 1.00 77.75 75 LEU A C 1
ATOM 546 O O . LEU A 1 75 ? 20.815 9.615 -10.173 1.00 77.75 75 LEU A O 1
ATOM 550 N N . ILE A 1 76 ? 19.941 11.058 -11.655 1.00 74.50 76 ILE A N 1
ATOM 551 C CA . ILE A 1 76 ? 19.294 10.053 -12.522 1.00 74.50 76 ILE A CA 1
ATOM 552 C C . ILE A 1 76 ? 20.278 8.972 -13.027 1.00 74.50 76 ILE A C 1
ATOM 554 O O . ILE A 1 76 ? 19.869 7.861 -13.358 1.00 74.50 76 ILE A O 1
ATOM 558 N N . ASP A 1 77 ? 21.577 9.277 -13.078 1.00 73.25 77 ASP A N 1
ATOM 559 C CA . ASP A 1 77 ? 22.657 8.366 -13.481 1.00 73.25 77 ASP A CA 1
ATOM 560 C C . ASP A 1 77 ? 23.302 7.595 -12.314 1.00 73.25 77 ASP A C 1
ATOM 562 O O . ASP A 1 77 ? 24.209 6.782 -12.521 1.00 73.25 77 ASP A O 1
ATOM 566 N N . GLY A 1 78 ? 22.842 7.837 -11.087 1.00 64.56 78 GLY A N 1
ATOM 567 C CA . 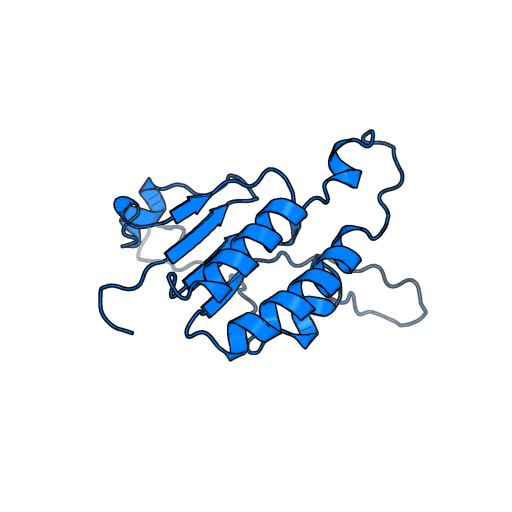GLY A 1 78 ? 23.322 7.172 -9.892 1.00 64.56 78 GLY A CA 1
ATOM 568 C C . GLY A 1 78 ? 22.953 5.692 -9.872 1.00 64.56 78 GLY A C 1
ATOM 569 O O . GLY A 1 78 ? 21.941 5.249 -10.414 1.00 64.56 78 GLY A O 1
ATOM 570 N N . ALA A 1 79 ? 23.787 4.892 -9.213 1.00 60.59 79 ALA A N 1
ATOM 571 C CA . ALA A 1 79 ? 23.469 3.493 -8.985 1.00 60.59 79 ALA A CA 1
ATOM 572 C C . ALA A 1 79 ? 22.307 3.385 -7.985 1.00 60.59 79 ALA A C 1
ATOM 574 O O . ALA A 1 79 ? 22.493 3.560 -6.779 1.00 60.59 79 ALA A O 1
ATOM 575 N N . TYR A 1 80 ? 21.118 3.060 -8.484 1.00 64.31 80 TYR A N 1
ATOM 576 C CA . TYR A 1 80 ? 19.980 2.688 -7.650 1.00 64.31 80 TYR A CA 1
ATOM 577 C C . TYR A 1 80 ? 20.255 1.313 -7.035 1.00 64.31 80 TYR A C 1
ATOM 579 O O . TYR A 1 80 ? 20.250 0.285 -7.715 1.00 64.31 80 TYR A O 1
ATOM 587 N N . GLY A 1 81 ? 20.592 1.300 -5.745 1.00 65.19 81 GLY A N 1
ATOM 588 C CA . GLY A 1 81 ? 20.704 0.063 -4.982 1.00 65.19 81 GLY A CA 1
ATOM 589 C C . GLY A 1 81 ? 19.342 -0.616 -4.811 1.00 65.19 81 GLY A C 1
ATOM 590 O O . GLY A 1 81 ? 18.302 -0.077 -5.163 1.00 65.19 81 GLY A O 1
ATOM 591 N N . ASP A 1 82 ? 19.326 -1.796 -4.195 1.00 74.25 82 ASP A N 1
ATOM 592 C CA . ASP A 1 82 ? 18.086 -2.514 -3.858 1.00 74.25 82 ASP A CA 1
ATOM 593 C C . ASP A 1 82 ? 17.384 -1.911 -2.612 1.00 74.25 82 ASP A C 1
ATOM 595 O O . ASP A 1 82 ? 17.015 -2.609 -1.662 1.00 74.25 82 ASP A O 1
ATOM 599 N N . GLY A 1 83 ? 17.285 -0.577 -2.552 1.00 79.44 83 GLY A N 1
ATOM 600 C CA . GLY A 1 83 ? 16.756 0.173 -1.410 1.00 79.44 83 GLY A CA 1
ATOM 601 C C . GLY A 1 83 ? 15.283 -0.136 -1.166 1.00 79.44 83 GLY A C 1
ATOM 602 O O . GLY A 1 83 ? 14.883 -0.429 -0.033 1.00 79.44 83 GLY A O 1
ATOM 603 N N . GLN A 1 84 ? 14.502 -0.186 -2.247 1.00 84.06 84 GLN A N 1
ATOM 604 C CA . GLN A 1 84 ? 13.072 -0.486 -2.216 1.00 84.06 84 GLN A CA 1
ATOM 605 C C . GLN A 1 84 ? 12.751 -1.860 -1.591 1.00 84.06 84 GLN A C 1
ATOM 607 O O . GLN A 1 84 ? 11.862 -1.962 -0.743 1.00 84.06 84 GLN A O 1
ATOM 612 N N . SER A 1 85 ? 13.461 -2.939 -1.943 1.00 85.06 85 SER A N 1
ATOM 613 C CA . SER A 1 85 ? 13.153 -4.273 -1.391 1.00 85.06 85 SER A CA 1
ATOM 614 C C . SER A 1 85 ? 13.456 -4.363 0.112 1.00 85.06 85 SER A C 1
ATOM 616 O O . SER A 1 85 ? 12.720 -4.991 0.890 1.00 85.06 85 SER A O 1
ATOM 618 N N . ARG A 1 86 ? 14.531 -3.691 0.542 1.00 88.88 86 ARG A N 1
ATOM 619 C CA . ARG A 1 86 ? 14.989 -3.670 1.932 1.00 88.88 86 ARG A CA 1
ATOM 620 C C . ARG A 1 86 ? 14.002 -2.922 2.811 1.00 88.88 86 ARG A C 1
ATOM 622 O O . ARG A 1 86 ? 13.611 -3.459 3.852 1.00 88.88 86 ARG A O 1
ATOM 629 N N . ILE A 1 87 ? 13.568 -1.730 2.396 1.00 90.19 87 ILE A N 1
ATOM 630 C CA . ILE A 1 87 ? 12.580 -0.963 3.160 1.00 90.19 87 ILE A CA 1
ATOM 631 C C . ILE A 1 87 ? 11.244 -1.703 3.234 1.00 90.19 87 ILE A C 1
ATOM 633 O O . ILE A 1 87 ? 10.676 -1.806 4.322 1.00 90.19 87 ILE A O 1
ATOM 637 N N . MET A 1 88 ? 10.795 -2.322 2.137 1.00 92.06 88 MET A N 1
ATOM 638 C CA . MET A 1 88 ? 9.561 -3.112 2.123 1.00 92.06 88 MET A CA 1
ATOM 639 C C . MET A 1 88 ? 9.618 -4.273 3.116 1.00 92.06 88 MET A C 1
ATOM 641 O O . MET A 1 88 ? 8.698 -4.447 3.914 1.00 92.06 88 MET A O 1
ATOM 645 N N . THR A 1 89 ? 10.719 -5.027 3.141 1.00 92.00 89 THR A N 1
ATOM 646 C CA . THR A 1 89 ? 10.908 -6.131 4.098 1.00 92.00 89 THR A CA 1
ATOM 647 C C . THR A 1 89 ? 10.848 -5.640 5.547 1.00 92.00 89 THR A C 1
ATOM 649 O O . THR A 1 89 ? 10.186 -6.242 6.397 1.00 92.00 89 THR A O 1
ATOM 652 N N . GLN A 1 90 ? 11.521 -4.528 5.849 1.00 91.38 90 GLN A N 1
ATOM 653 C CA . GLN A 1 90 ? 11.548 -3.969 7.200 1.00 91.38 90 GLN A CA 1
ATOM 654 C C . GLN A 1 90 ? 10.187 -3.415 7.633 1.00 91.38 90 GLN A C 1
ATOM 656 O O . GLN A 1 90 ? 9.773 -3.640 8.775 1.00 91.38 90 GLN A O 1
ATOM 661 N N . ALA A 1 91 ? 9.503 -2.704 6.738 1.00 92.38 91 ALA A N 1
ATOM 662 C CA . ALA A 1 91 ? 8.207 -2.099 6.995 1.00 92.38 91 ALA A CA 1
ATOM 663 C C . ALA A 1 91 ? 7.115 -3.155 7.154 1.00 92.38 91 ALA A C 1
ATOM 665 O O . ALA A 1 91 ? 6.419 -3.146 8.167 1.00 92.38 91 ALA A O 1
ATOM 666 N N . LEU A 1 92 ? 7.012 -4.110 6.224 1.00 93.94 92 LEU A N 1
ATOM 667 C CA . LEU A 1 92 ? 6.003 -5.170 6.278 1.00 93.94 92 LEU A CA 1
ATOM 668 C C . LEU A 1 92 ? 6.129 -6.008 7.546 1.00 93.94 92 LEU A C 1
ATOM 670 O O . LEU A 1 92 ? 5.116 -6.314 8.164 1.00 93.94 92 LEU A O 1
ATOM 674 N N . ARG A 1 93 ? 7.350 -6.286 8.016 1.00 92.00 93 ARG A N 1
ATOM 675 C CA . ARG A 1 93 ? 7.553 -6.970 9.301 1.00 92.00 93 ARG A CA 1
ATOM 676 C C . ARG A 1 93 ? 6.928 -6.215 10.481 1.00 92.00 93 ARG A C 1
ATOM 678 O O . ARG A 1 93 ? 6.363 -6.845 11.370 1.00 92.00 93 ARG A O 1
ATOM 685 N N . LYS A 1 94 ? 7.024 -4.880 10.505 1.00 91.88 94 LYS A N 1
ATOM 686 C CA . LYS A 1 94 ? 6.422 -4.035 11.556 1.00 91.88 94 LYS A CA 1
ATOM 687 C C . LYS A 1 94 ? 4.906 -3.897 11.384 1.00 91.88 94 LYS A C 1
ATOM 689 O O . LYS A 1 94 ? 4.168 -3.988 12.363 1.00 91.88 94 LYS A O 1
ATOM 694 N N . ILE A 1 95 ? 4.455 -3.685 10.149 1.00 93.38 95 ILE A N 1
ATOM 695 C CA . ILE A 1 95 ? 3.042 -3.493 9.811 1.00 93.38 95 ILE A CA 1
ATOM 696 C C . ILE A 1 95 ? 2.259 -4.781 10.064 1.00 93.38 95 ILE A C 1
ATOM 698 O O . ILE A 1 95 ? 1.206 -4.716 10.681 1.00 93.38 95 ILE A O 1
ATOM 702 N N . HIS A 1 96 ? 2.796 -5.946 9.690 1.00 92.56 96 HIS A N 1
ATOM 703 C CA . HIS A 1 96 ? 2.167 -7.252 9.904 1.00 92.56 96 HIS A CA 1
ATOM 704 C C . HIS A 1 96 ? 1.788 -7.476 11.370 1.00 92.56 96 HIS A C 1
ATOM 706 O O . HIS A 1 96 ? 0.664 -7.866 11.662 1.00 92.56 96 HIS A O 1
ATOM 712 N N . TYR A 1 97 ? 2.692 -7.159 12.303 1.00 90.44 97 TYR A N 1
ATOM 713 C CA . TYR A 1 97 ? 2.387 -7.259 13.731 1.00 90.44 97 TYR A CA 1
ATOM 714 C C . TYR A 1 97 ? 1.189 -6.386 14.135 1.00 90.44 97 TYR A C 1
ATOM 716 O O . TYR A 1 97 ? 0.358 -6.803 14.935 1.00 90.44 97 TYR A O 1
ATOM 724 N N . SER A 1 98 ? 1.085 -5.180 13.575 1.00 89.44 98 SER A N 1
ATOM 725 C CA . SER A 1 98 ? -0.032 -4.274 13.860 1.00 89.44 98 SER A CA 1
ATOM 726 C C . SER A 1 98 ? -1.326 -4.743 13.182 1.00 89.44 98 SER A C 1
ATOM 728 O O . SER A 1 98 ? -2.372 -4.710 13.818 1.00 89.44 98 SER A O 1
ATOM 730 N N . LEU A 1 99 ? -1.246 -5.248 11.943 1.00 90.94 99 LEU A N 1
ATOM 731 C CA . LEU A 1 99 ? -2.379 -5.778 11.174 1.00 90.94 99 LEU A CA 1
ATOM 732 C C . LEU A 1 99 ? -3.024 -6.987 11.848 1.00 90.94 99 LEU A C 1
ATOM 734 O O . LEU A 1 99 ? -4.242 -7.067 11.906 1.00 90.94 99 LEU A O 1
ATOM 738 N N . CYS A 1 100 ? -2.233 -7.915 12.393 1.00 87.69 100 CYS A N 1
ATOM 739 C CA . CYS A 1 100 ? -2.778 -9.085 13.092 1.00 87.69 100 CYS A CA 1
ATOM 740 C C . CYS A 1 100 ? -3.619 -8.715 14.321 1.00 87.69 100 CYS A C 1
ATOM 742 O O . CYS A 1 100 ? -4.450 -9.509 14.751 1.00 87.69 100 CYS A O 1
ATOM 744 N N . ASN A 1 101 ? -3.378 -7.534 14.893 1.00 87.06 101 ASN A N 1
ATOM 745 C CA . ASN A 1 101 ? -4.079 -7.033 16.069 1.00 87.06 101 ASN A CA 1
ATOM 746 C C . ASN A 1 101 ? -5.146 -5.982 15.720 1.00 87.06 101 ASN A C 1
ATOM 748 O O . ASN A 1 101 ? -5.819 -5.488 16.623 1.00 87.06 101 ASN A O 1
ATOM 752 N N . SER A 1 102 ? -5.303 -5.628 14.440 1.00 87.06 102 SER A N 1
ATOM 753 C CA . SER A 1 102 ? -6.317 -4.691 13.963 1.00 87.06 102 SER A CA 1
ATOM 754 C C . SER A 1 102 ? -7.353 -5.403 13.086 1.00 87.06 102 SER A C 1
ATOM 756 O O . SER A 1 102 ? -7.169 -6.542 12.665 1.00 87.06 102 SER A O 1
ATOM 758 N N . GLN A 1 103 ? -8.475 -4.736 12.809 1.00 88.88 103 GLN A N 1
ATOM 759 C CA . GLN A 1 103 ? -9.456 -5.195 11.813 1.00 88.88 103 GLN A CA 1
ATOM 760 C C . GLN A 1 103 ? -9.263 -4.494 10.459 1.00 88.88 103 GLN A C 1
ATOM 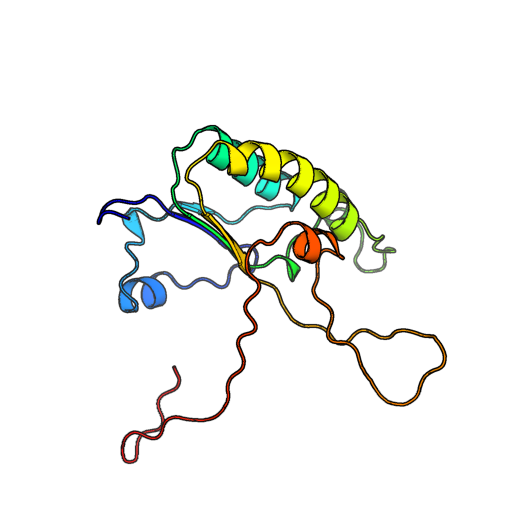762 O O . GLN A 1 103 ? -10.210 -4.338 9.693 1.00 88.88 103 GLN A O 1
ATOM 767 N N . THR A 1 104 ? -8.033 -4.060 10.169 1.00 93.56 104 THR A N 1
ATOM 768 C CA . THR A 1 104 ? -7.695 -3.314 8.954 1.00 93.56 104 THR A CA 1
ATOM 769 C C . THR A 1 104 ? -7.276 -4.262 7.833 1.00 93.56 104 THR A C 1
ATOM 771 O O . THR A 1 104 ? -6.384 -5.093 8.001 1.00 93.56 104 THR A O 1
ATOM 774 N N . LEU A 1 105 ? -7.864 -4.095 6.653 1.00 94.62 105 LEU A N 1
ATOM 775 C CA . LEU A 1 105 ? -7.414 -4.709 5.410 1.00 94.62 105 LEU A CA 1
ATOM 776 C C . LEU A 1 105 ? -6.372 -3.809 4.740 1.00 94.62 105 LEU A C 1
ATOM 778 O O . LEU A 1 105 ? -6.649 -2.648 4.456 1.00 94.62 105 LEU A O 1
ATOM 782 N N . LEU A 1 106 ? -5.196 -4.355 4.430 1.00 96.00 106 LEU A N 1
ATOM 783 C CA . LEU A 1 106 ? -4.166 -3.659 3.658 1.00 96.00 106 LEU A CA 1
ATOM 784 C C . LEU A 1 106 ? -4.065 -4.246 2.246 1.00 96.00 106 LEU A C 1
ATOM 786 O O . LEU A 1 106 ? -3.786 -5.434 2.081 1.00 96.00 106 LEU A O 1
ATOM 790 N N . VAL A 1 107 ? -4.266 -3.403 1.236 1.00 96.06 107 VAL A N 1
ATOM 791 C CA . VAL A 1 107 ? -4.229 -3.750 -0.187 1.00 96.06 107 VAL A CA 1
ATOM 792 C C . VAL A 1 107 ? -3.050 -3.049 -0.850 1.00 96.06 107 VAL A C 1
ATOM 794 O O . VAL A 1 107 ? -2.922 -1.829 -0.794 1.00 96.06 107 VAL A O 1
ATOM 797 N N . PHE A 1 108 ? -2.207 -3.829 -1.521 1.00 95.31 108 PHE A N 1
ATOM 798 C CA . PHE A 1 108 ? -1.128 -3.314 -2.356 1.00 95.31 108 PHE A CA 1
ATOM 799 C C . PHE A 1 108 ? -1.470 -3.524 -3.828 1.00 95.31 108 PHE A C 1
ATOM 801 O O . PHE A 1 108 ? -1.703 -4.659 -4.250 1.00 95.31 108 PHE A O 1
ATOM 808 N N . ILE A 1 109 ? -1.436 -2.448 -4.608 1.00 94.19 109 ILE A N 1
ATOM 809 C CA . ILE A 1 109 ? -1.445 -2.505 -6.068 1.00 94.19 109 ILE A CA 1
ATOM 810 C C . ILE A 1 109 ? 0.006 -2.556 -6.536 1.00 94.19 109 ILE A C 1
ATOM 812 O O . ILE A 1 109 ? 0.884 -1.870 -6.007 1.00 94.19 109 ILE A O 1
ATOM 816 N N . ASN A 1 110 ? 0.288 -3.437 -7.491 1.00 91.62 110 ASN A N 1
ATOM 817 C CA . ASN A 1 110 ? 1.635 -3.626 -8.005 1.00 91.62 110 ASN A CA 1
ATOM 818 C C . ASN A 1 110 ? 1.599 -3.953 -9.496 1.00 91.62 110 ASN A C 1
ATOM 820 O O . ASN A 1 110 ? 0.609 -4.465 -10.020 1.00 91.62 110 ASN A O 1
ATOM 824 N N . GLN A 1 111 ? 2.714 -3.681 -10.157 1.00 85.50 111 GLN A N 1
ATOM 825 C CA . GLN A 1 111 ? 2.901 -3.904 -11.578 1.00 85.50 111 GLN A CA 1
ATOM 826 C C . GLN A 1 111 ? 3.661 -5.212 -11.806 1.00 85.50 111 GLN A C 1
ATOM 828 O O . GLN A 1 111 ? 4.555 -5.585 -11.039 1.00 85.50 111 GLN A O 1
ATOM 833 N N . VAL A 1 112 ? 3.316 -5.905 -12.889 1.00 80.88 112 VAL A N 1
ATOM 834 C CA . VAL A 1 112 ? 4.077 -7.062 -13.363 1.00 80.88 112 VAL A CA 1
ATOM 835 C C . VAL A 1 112 ? 5.193 -6.566 -14.278 1.00 80.88 112 VAL A C 1
ATOM 837 O O . VAL A 1 112 ? 4.936 -5.856 -15.248 1.00 80.88 112 VAL A O 1
ATOM 840 N N . ARG A 1 113 ? 6.434 -6.953 -13.984 1.00 75.44 113 ARG A N 1
ATOM 841 C CA . ARG A 1 113 ? 7.615 -6.719 -14.822 1.00 75.44 113 ARG A CA 1
ATOM 842 C C . ARG A 1 113 ? 8.156 -8.047 -15.347 1.00 75.44 113 ARG A C 1
ATOM 844 O O . ARG A 1 113 ? 7.912 -9.108 -14.775 1.00 75.44 113 ARG A O 1
ATOM 851 N N . SER A 1 114 ? 8.905 -7.983 -16.444 1.00 71.19 114 SER A N 1
ATOM 852 C CA . SER A 1 114 ? 9.638 -9.144 -16.962 1.00 71.19 114 SER A CA 1
ATOM 853 C C . SER A 1 114 ? 10.987 -9.234 -16.256 1.00 71.19 114 SER A C 1
ATOM 855 O O . SER A 1 114 ? 11.766 -8.282 -16.303 1.00 71.19 114 SER A O 1
ATOM 857 N N . GLY A 1 115 ? 11.258 -10.343 -15.569 1.00 58.16 115 GLY A N 1
ATOM 858 C CA . GLY A 1 115 ? 12.541 -10.563 -14.910 1.00 58.16 115 GLY A CA 1
ATOM 859 C C . GLY A 1 115 ? 13.558 -11.187 -15.861 1.00 58.16 115 GLY A C 1
ATOM 860 O O . GLY A 1 115 ? 13.314 -12.253 -16.422 1.00 58.16 115 GLY A O 1
ATOM 861 N N . SER A 1 116 ? 14.735 -10.576 -16.000 1.00 47.44 116 SER A N 1
ATOM 862 C CA . SER A 1 116 ? 15.900 -11.214 -16.616 1.00 47.44 116 SER A CA 1
ATOM 863 C C . SER A 1 116 ? 16.673 -12.005 -15.557 1.00 47.44 116 SER A C 1
ATOM 865 O O . SER A 1 116 ? 17.625 -11.517 -14.952 1.00 47.44 116 SER A O 1
ATOM 867 N N . LYS A 1 117 ? 16.296 -13.262 -15.307 1.00 50.41 117 LYS A N 1
ATOM 868 C CA . LYS A 1 117 ? 17.238 -14.171 -14.639 1.00 50.41 117 LYS A CA 1
ATOM 869 C C . LYS A 1 117 ? 18.321 -14.565 -15.643 1.00 50.41 117 LYS A C 1
ATOM 871 O O . LYS A 1 117 ? 18.068 -15.318 -16.578 1.00 50.41 117 LYS A O 1
ATOM 876 N N . SER A 1 118 ? 19.531 -14.046 -15.443 1.00 43.41 118 SER A N 1
ATOM 877 C CA . SER A 1 118 ? 20.744 -14.582 -16.065 1.00 43.41 118 SER A CA 1
ATOM 878 C C . SER A 1 118 ? 21.104 -15.883 -15.348 1.00 43.41 118 SER A C 1
ATOM 880 O O . SER A 1 118 ? 21.587 -15.859 -14.218 1.00 43.41 118 SER A O 1
ATOM 882 N N . GLY A 1 119 ? 20.785 -17.027 -15.952 1.00 44.34 119 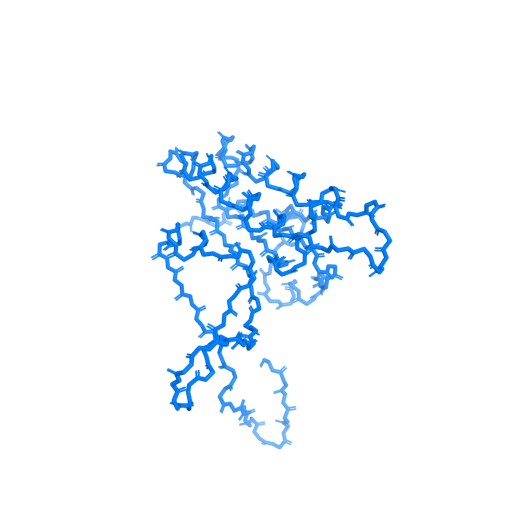GLY A N 1
ATOM 883 C CA . GLY A 1 119 ? 21.129 -18.331 -15.388 1.00 44.34 119 GLY A CA 1
ATOM 884 C C . GLY A 1 119 ? 20.439 -19.491 -16.094 1.00 44.34 119 GLY A C 1
ATOM 885 O O . GLY A 1 119 ? 19.326 -19.849 -15.733 1.00 44.34 119 GLY A O 1
ATOM 886 N N . ASN A 1 120 ? 21.124 -20.045 -17.101 1.00 46.81 120 ASN A N 1
ATOM 887 C CA . ASN A 1 120 ? 20.927 -21.341 -17.766 1.00 46.81 120 ASN A CA 1
ATOM 888 C C . ASN A 1 120 ? 19.570 -22.042 -17.577 1.00 46.81 120 ASN A C 1
ATOM 890 O O . ASN A 1 120 ? 19.408 -22.894 -16.706 1.00 46.81 120 ASN A O 1
ATOM 894 N N . GLY A 1 121 ? 18.638 -21.790 -18.492 1.00 48.44 121 GLY A N 1
ATOM 895 C CA . GLY A 1 121 ? 17.427 -22.592 -18.606 1.00 48.44 121 GLY A CA 1
ATOM 896 C C . GLY A 1 121 ? 16.503 -22.048 -19.682 1.00 48.44 121 GLY A C 1
ATOM 897 O O . GLY A 1 121 ? 16.097 -20.896 -19.647 1.00 48.44 121 GLY A O 1
ATOM 898 N N . PHE A 1 122 ? 16.204 -22.880 -20.664 1.00 48.38 122 PHE A N 1
ATOM 899 C CA . PHE A 1 122 ? 15.366 -22.596 -21.819 1.00 48.38 122 PHE A CA 1
ATOM 900 C C . PHE A 1 122 ? 13.973 -22.055 -21.410 1.00 48.38 122 PHE A C 1
ATOM 902 O O . PHE A 1 122 ? 13.203 -22.750 -20.754 1.00 48.38 122 PHE A O 1
ATOM 909 N N . GLY A 1 123 ? 13.627 -20.838 -21.845 1.00 46.88 123 GLY A N 1
ATOM 910 C CA . GLY A 1 123 ? 12.261 -20.513 -22.283 1.00 46.88 123 GLY A CA 1
ATOM 911 C C . GLY A 1 123 ? 11.259 -19.852 -21.326 1.00 46.88 123 GLY A C 1
ATOM 912 O O . GLY A 1 123 ? 10.236 -19.395 -21.829 1.00 46.88 123 GLY A O 1
ATOM 913 N N . HIS A 1 124 ? 11.496 -19.727 -20.016 1.00 44.22 124 HIS A N 1
ATOM 914 C CA . HIS A 1 124 ? 10.533 -19.048 -19.128 1.00 44.22 124 HIS A CA 1
ATOM 915 C C . HIS A 1 124 ? 11.054 -17.698 -18.617 1.00 44.22 124 HIS A C 1
ATOM 917 O O . HIS A 1 124 ? 11.907 -17.627 -17.738 1.00 44.22 124 HIS A O 1
ATOM 923 N N . MET A 1 125 ? 10.508 -16.611 -19.176 1.00 48.50 125 MET A N 1
ATOM 924 C CA . MET A 1 125 ? 10.531 -15.295 -18.534 1.00 48.50 125 MET A CA 1
ATOM 925 C C . MET A 1 125 ? 9.603 -15.362 -17.320 1.00 48.50 125 MET A C 1
ATOM 927 O O . MET A 1 125 ? 8.383 -15.446 -17.474 1.00 48.50 125 MET A O 1
ATOM 931 N N . ASP A 1 126 ? 10.179 -15.371 -16.120 1.00 60.00 126 ASP A N 1
ATOM 932 C CA . ASP A 1 126 ? 9.400 -15.277 -14.890 1.00 60.00 126 ASP A CA 1
ATOM 933 C C . ASP A 1 126 ? 8.818 -13.858 -14.779 1.00 60.00 126 ASP A C 1
ATOM 935 O O . ASP A 1 126 ? 9.538 -12.854 -14.845 1.00 60.00 126 ASP A O 1
ATOM 939 N N . GLU A 1 127 ? 7.501 -13.769 -14.596 1.00 64.75 127 GLU A N 1
ATOM 940 C CA . GLU A 1 127 ? 6.846 -12.525 -14.194 1.00 64.75 127 GLU A CA 1
ATOM 941 C C . GLU A 1 127 ? 7.263 -12.188 -12.754 1.00 64.75 127 GLU A C 1
ATOM 943 O O . GLU A 1 127 ? 7.072 -12.987 -11.833 1.00 64.75 127 GLU A O 1
ATOM 948 N N . VAL A 1 128 ? 7.827 -10.997 -12.552 1.00 75.56 128 VAL A N 1
ATOM 949 C CA . VAL A 1 128 ? 8.271 -10.497 -11.242 1.00 75.56 128 VAL A CA 1
ATOM 950 C C . VAL A 1 128 ? 7.498 -9.237 -10.858 1.00 75.56 128 VAL A C 1
ATOM 952 O O . VAL A 1 128 ? 7.024 -8.499 -11.718 1.00 75.56 128 VAL A O 1
ATOM 955 N N . THR A 1 129 ? 7.361 -8.979 -9.560 1.00 81.19 129 THR A N 1
ATOM 956 C CA . THR A 1 129 ? 6.695 -7.783 -9.018 1.00 81.19 129 THR A CA 1
ATOM 957 C C . THR A 1 129 ? 7.705 -6.870 -8.322 1.00 81.19 129 THR A C 1
ATOM 959 O O . THR A 1 129 ? 8.688 -7.361 -7.764 1.00 81.19 129 THR A O 1
ATOM 962 N N . CYS A 1 130 ? 7.469 -5.554 -8.318 1.00 82.25 130 CYS A N 1
ATOM 963 C CA . CYS A 1 130 ? 8.330 -4.583 -7.627 1.00 82.25 130 CYS A CA 1
ATOM 964 C C . CYS A 1 130 ? 8.297 -4.751 -6.096 1.00 82.25 130 CYS A C 1
ATOM 966 O O . CYS A 1 130 ? 7.368 -5.358 -5.556 1.00 82.25 130 CYS A O 1
ATOM 968 N N . GLY A 1 131 ? 9.283 -4.185 -5.389 1.00 78.25 131 GLY A N 1
ATOM 969 C CA . GLY A 1 131 ? 9.380 -4.265 -3.923 1.00 78.25 131 GLY A CA 1
ATOM 970 C C . GLY A 1 131 ? 9.995 -5.563 -3.379 1.00 78.25 131 GLY A C 1
ATOM 971 O O . GLY A 1 131 ? 9.907 -5.836 -2.180 1.00 78.25 131 GLY A O 1
ATOM 972 N N . GLY A 1 132 ? 10.623 -6.368 -4.241 1.00 82.06 132 GLY A N 1
ATOM 973 C CA . GLY A 1 132 ? 11.259 -7.635 -3.878 1.00 82.06 132 GLY A CA 1
ATOM 974 C C . GLY A 1 132 ? 10.269 -8.731 -3.467 1.00 82.06 132 GLY A C 1
ATOM 975 O O . GLY A 1 132 ? 9.088 -8.706 -3.807 1.00 82.06 132 GLY A O 1
ATOM 976 N N . ASN A 1 133 ? 10.755 -9.723 -2.714 1.00 84.44 133 ASN A N 1
ATOM 977 C CA . ASN A 1 133 ? 9.961 -10.907 -2.365 1.00 84.44 133 ASN A CA 1
ATOM 978 C C . ASN A 1 133 ? 9.079 -10.739 -1.120 1.00 84.44 133 ASN A C 1
ATOM 980 O O . ASN A 1 133 ? 8.255 -11.609 -0.853 1.00 84.44 133 ASN A O 1
ATOM 984 N N . ALA A 1 134 ? 9.227 -9.659 -0.349 1.00 86.56 134 ALA A N 1
ATOM 985 C CA . ALA A 1 134 ? 8.558 -9.519 0.945 1.00 86.56 134 ALA A CA 1
ATOM 986 C C . ALA A 1 134 ? 7.027 -9.614 0.833 1.00 86.56 134 ALA A C 1
ATOM 988 O O . ALA A 1 134 ? 6.402 -10.369 1.576 1.00 86.56 134 ALA A O 1
ATOM 989 N N . LEU A 1 135 ? 6.425 -8.927 -0.144 1.00 86.62 135 LEU A N 1
ATOM 990 C CA . LEU A 1 135 ? 4.977 -8.984 -0.376 1.00 86.62 135 LEU A CA 1
ATOM 991 C C . LEU A 1 135 ? 4.479 -10.407 -0.650 1.00 86.62 135 LEU A C 1
ATOM 993 O O . LEU A 1 135 ? 3.395 -10.762 -0.202 1.00 86.62 135 LEU A O 1
ATOM 997 N N . ASN A 1 136 ? 5.280 -11.247 -1.312 1.00 87.12 136 ASN A N 1
ATOM 998 C CA . ASN A 1 136 ? 4.896 -12.630 -1.600 1.00 87.12 136 ASN A CA 1
ATOM 999 C C . ASN A 1 136 ? 4.769 -13.484 -0.333 1.00 87.12 136 ASN A C 1
ATOM 1001 O O . ASN A 1 136 ? 3.992 -14.434 -0.338 1.00 87.12 136 ASN A O 1
ATOM 1005 N N . PHE A 1 137 ? 5.515 -13.156 0.726 1.00 87.38 137 PHE A N 1
ATOM 1006 C CA . PHE A 1 137 ? 5.479 -13.878 1.999 1.00 87.38 137 PHE A CA 1
ATOM 1007 C C . PHE A 1 137 ? 4.437 -13.326 2.975 1.00 87.38 137 PHE A C 1
ATOM 1009 O O . PHE A 1 137 ? 3.884 -14.089 3.759 1.00 87.38 137 PHE A O 1
ATOM 1016 N N . TYR A 1 138 ? 4.176 -12.015 2.942 1.00 90.56 138 TYR A N 1
ATOM 1017 C CA . TYR A 1 138 ? 3.238 -11.366 3.865 1.00 90.56 138 TYR A CA 1
ATOM 1018 C C . TYR A 1 138 ? 1.794 -11.307 3.349 1.00 90.56 138 TYR A C 1
ATOM 1020 O O . TYR A 1 138 ? 0.875 -11.125 4.145 1.00 90.56 138 TYR A O 1
ATOM 1028 N N . ALA A 1 139 ? 1.568 -11.434 2.039 1.00 91.75 139 ALA A N 1
ATOM 1029 C CA . ALA A 1 139 ? 0.224 -11.387 1.478 1.00 91.75 139 ALA A CA 1
ATOM 1030 C C . ALA A 1 139 ? -0.557 -12.674 1.779 1.00 91.75 139 ALA A C 1
ATOM 1032 O O . ALA A 1 139 ? -0.176 -13.759 1.343 1.00 91.75 139 ALA A O 1
ATOM 1033 N N . ALA A 1 140 ? -1.701 -12.535 2.453 1.00 92.25 140 ALA A N 1
ATOM 1034 C CA . ALA A 1 140 ? -2.643 -13.638 2.649 1.00 92.25 140 ALA A CA 1
ATOM 1035 C C . ALA A 1 140 ? -3.353 -14.037 1.341 1.00 92.25 140 ALA A C 1
ATOM 1037 O O . ALA A 1 140 ? -3.641 -15.209 1.113 1.00 92.25 140 ALA A O 1
ATOM 1038 N N . VAL A 1 141 ? -3.625 -13.059 0.471 1.00 93.94 141 VAL A N 1
ATOM 1039 C CA . VAL A 1 141 ? -4.271 -13.253 -0.832 1.00 93.94 141 VAL A CA 1
ATOM 1040 C C . VAL A 1 141 ? -3.480 -12.498 -1.892 1.00 93.94 141 VAL A C 1
ATOM 1042 O O . VAL A 1 141 ? -3.067 -11.360 -1.680 1.00 93.94 141 VAL A O 1
ATOM 1045 N N . ARG A 1 142 ? -3.283 -13.130 -3.051 1.00 92.12 142 ARG A N 1
ATOM 1046 C CA . ARG A 1 142 ? -2.636 -12.530 -4.221 1.00 92.12 142 ARG A CA 1
ATOM 1047 C C . ARG A 1 142 ? -3.562 -12.673 -5.419 1.00 92.12 142 ARG A C 1
ATOM 1049 O O . ARG A 1 142 ? -3.931 -13.786 -5.785 1.00 92.12 142 ARG A O 1
ATOM 1056 N N . LEU A 1 143 ? -3.926 -11.547 -6.022 1.00 91.50 143 LEU A N 1
ATOM 1057 C CA . LEU A 1 143 ? -4.793 -11.498 -7.194 1.00 91.50 143 LEU A CA 1
ATOM 1058 C C . LEU A 1 143 ? -3.983 -11.063 -8.408 1.00 91.50 143 LEU A C 1
ATOM 1060 O O . LEU A 1 143 ? -3.208 -10.111 -8.340 1.00 91.50 143 LEU A O 1
ATOM 1064 N N . ARG A 1 144 ? -4.178 -11.758 -9.528 1.00 89.25 144 ARG A N 1
ATOM 1065 C CA . ARG A 1 144 ? -3.603 -11.377 -10.816 1.00 89.25 144 ARG A CA 1
ATOM 1066 C C . ARG A 1 144 ? -4.719 -11.000 -11.769 1.00 89.25 144 ARG A C 1
ATOM 1068 O O . ARG A 1 144 ? -5.474 -11.861 -12.213 1.00 89.25 144 ARG A O 1
ATOM 1075 N N . ILE A 1 145 ? -4.789 -9.714 -12.082 1.00 88.19 145 ILE A N 1
ATOM 1076 C CA . ILE A 1 145 ? -5.796 -9.156 -12.976 1.00 88.19 145 ILE A CA 1
ATOM 1077 C C . ILE A 1 145 ? -5.221 -9.142 -14.391 1.00 88.19 145 ILE A C 1
ATOM 1079 O O . ILE A 1 145 ? -4.107 -8.676 -14.623 1.00 88.19 145 ILE A O 1
ATOM 1083 N N . LYS A 1 146 ? -5.975 -9.698 -15.340 1.00 87.44 146 LYS A N 1
ATOM 1084 C CA . LYS A 1 146 ? -5.648 -9.685 -16.766 1.00 87.44 146 LYS A CA 1
ATOM 1085 C C . LYS A 1 146 ? -6.885 -9.338 -17.570 1.00 87.44 146 LYS A C 1
ATOM 1087 O O . LYS A 1 146 ? -7.935 -9.945 -17.381 1.00 87.44 146 LYS A O 1
ATOM 1092 N N . ARG A 1 147 ? -6.727 -8.423 -18.521 1.00 85.56 147 ARG A N 1
ATOM 1093 C CA . ARG A 1 147 ? -7.747 -8.156 -19.531 1.00 85.56 147 ARG A CA 1
ATOM 1094 C C . ARG A 1 147 ? -7.786 -9.316 -20.527 1.00 85.56 147 ARG A C 1
ATOM 1096 O O . ARG A 1 147 ? -6.774 -9.620 -21.150 1.00 85.56 147 ARG A O 1
ATOM 1103 N N . THR A 1 148 ? -8.938 -9.967 -20.660 1.00 87.44 148 THR A N 1
ATOM 1104 C CA . THR A 1 148 ? -9.122 -11.150 -21.523 1.00 87.44 148 THR A CA 1
ATOM 1105 C C . THR A 1 148 ? -9.752 -10.825 -22.877 1.00 87.44 148 THR A C 1
ATOM 1107 O O . THR A 1 148 ? -9.623 -11.612 -23.809 1.00 87.44 148 THR A O 1
ATOM 1110 N N . GLY A 1 149 ? -10.403 -9.669 -23.021 1.00 83.88 149 GLY A N 1
ATOM 1111 C CA . GLY A 1 149 ? -11.052 -9.271 -24.266 1.00 83.88 149 GLY A CA 1
ATOM 1112 C C . GLY A 1 149 ? -11.799 -7.945 -24.157 1.00 83.88 149 GLY A C 1
ATOM 1113 O O . GLY A 1 149 ? -11.644 -7.202 -23.188 1.00 83.88 149 GLY A O 1
ATOM 1114 N N . LEU A 1 150 ? -12.594 -7.651 -25.184 1.00 83.38 150 LEU A N 1
ATOM 1115 C CA . LEU A 1 150 ? -13.533 -6.533 -25.226 1.00 83.38 150 LEU A CA 1
ATOM 1116 C C . LEU A 1 150 ? -14.952 -7.075 -25.061 1.00 83.38 150 LEU A C 1
ATOM 1118 O O . LEU A 1 150 ? -15.341 -8.003 -25.771 1.00 83.38 150 LEU A O 1
ATOM 1122 N N . LEU A 1 151 ? -15.728 -6.475 -24.164 1.00 73.25 151 LEU A N 1
ATOM 1123 C CA . LEU A 1 151 ? -17.165 -6.708 -24.107 1.00 73.25 151 LEU A CA 1
ATOM 1124 C C . LEU A 1 151 ? -17.820 -5.840 -25.185 1.00 73.25 151 LEU A C 1
ATOM 1126 O O . LEU A 1 151 ? -17.728 -4.617 -25.144 1.00 73.25 151 LEU A O 1
ATOM 1130 N N . LYS A 1 152 ? -18.445 -6.471 -26.181 1.00 72.50 152 LYS A N 1
ATOM 1131 C CA . LYS A 1 152 ? -19.267 -5.768 -27.172 1.00 72.50 152 LYS A CA 1
ATOM 1132 C C . LYS A 1 152 ? -20.707 -5.742 -26.679 1.00 72.50 152 LYS A C 1
ATOM 1134 O O . LYS A 1 152 ? -21.305 -6.803 -26.511 1.00 72.50 152 LYS A O 1
ATOM 1139 N N . ILE A 1 153 ? -21.262 -4.550 -26.483 1.00 66.25 153 ILE A N 1
ATOM 1140 C CA . ILE A 1 153 ? -22.687 -4.354 -26.210 1.00 66.25 153 ILE A CA 1
ATOM 1141 C C . ILE A 1 153 ? -23.260 -3.618 -27.428 1.00 66.25 153 ILE A C 1
ATOM 1143 O O . ILE A 1 153 ? -23.101 -2.413 -27.578 1.00 66.25 153 ILE A O 1
ATOM 1147 N N . GLY A 1 154 ? -23.871 -4.361 -28.356 1.00 69.06 154 GLY A N 1
ATOM 1148 C CA . GLY A 1 154 ? -24.340 -3.801 -29.632 1.00 69.06 154 GLY A CA 1
ATOM 1149 C C . GLY A 1 154 ? -23.196 -3.360 -30.564 1.00 69.06 154 GLY A C 1
ATOM 1150 O O . GLY A 1 154 ? -22.202 -4.074 -30.701 1.00 69.06 154 GLY A O 1
ATOM 1151 N N . ASN A 1 155 ? -23.353 -2.201 -31.221 1.00 57.97 155 ASN A N 1
ATOM 1152 C CA . ASN A 1 155 ? -22.348 -1.589 -32.113 1.00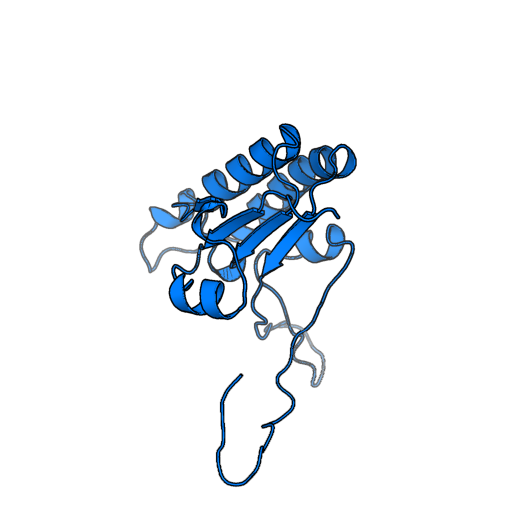 57.97 155 ASN A CA 1
ATOM 1153 C C . ASN A 1 155 ? -21.420 -0.581 -31.407 1.00 57.97 155 ASN A C 1
ATOM 1155 O O . ASN A 1 155 ? -20.537 -0.023 -32.057 1.00 57.97 155 ASN A O 1
ATOM 1159 N N . GLU A 1 156 ? -21.587 -0.352 -30.104 1.00 58.34 156 GLU A N 1
ATOM 1160 C CA . GLU A 1 156 ? -20.710 0.526 -29.330 1.00 58.34 156 GLU A CA 1
ATOM 1161 C C . GLU A 1 156 ? -19.700 -0.295 -28.524 1.00 58.34 156 GLU A C 1
ATOM 1163 O O . GLU A 1 156 ? -20.027 -1.265 -27.835 1.00 58.34 156 GLU A O 1
ATOM 1168 N N . VAL A 1 157 ? -18.431 0.087 -28.653 1.00 51.22 157 VAL A N 1
ATOM 1169 C CA . VAL A 1 157 ? -17.324 -0.475 -27.883 1.00 51.22 157 VAL A CA 1
ATOM 1170 C C . VAL A 1 157 ? -17.043 0.492 -26.740 1.00 51.22 157 VAL A C 1
ATOM 1172 O O . VAL A 1 157 ? -16.380 1.503 -26.951 1.00 51.22 157 VAL A O 1
ATOM 1175 N N . SER A 1 158 ? -17.532 0.177 -25.541 1.00 54.22 158 SER A N 1
ATOM 1176 C CA . SER A 1 158 ? -17.137 0.892 -24.323 1.00 54.22 158 SER A CA 1
ATOM 1177 C C . SER A 1 158 ? -15.999 0.168 -23.618 1.00 54.22 158 SER A C 1
ATOM 1179 O O . SER A 1 158 ? -15.951 -1.063 -23.556 1.00 54.22 158 SER A O 1
ATOM 1181 N N . ILE A 1 159 ? -15.056 0.959 -23.116 1.00 47.16 159 ILE A N 1
ATOM 1182 C CA . ILE A 1 159 ? -13.888 0.499 -22.372 1.00 47.16 159 ILE A CA 1
ATOM 1183 C C . ILE A 1 159 ? -14.259 0.573 -20.888 1.00 47.16 159 ILE A C 1
ATOM 1185 O O . ILE A 1 159 ? -14.551 1.661 -20.399 1.00 47.16 159 ILE A O 1
ATOM 1189 N N . TYR A 1 160 ? -14.257 -0.570 -20.205 1.00 51.75 160 TYR A N 1
ATOM 1190 C CA . TYR A 1 160 ? -14.331 -0.676 -18.747 1.00 51.75 160 TYR A CA 1
ATOM 1191 C C . TYR A 1 160 ? -13.198 -1.578 -18.261 1.00 51.75 160 TYR A C 1
ATOM 1193 O O . TYR A 1 160 ? -12.839 -2.521 -19.014 1.00 51.75 160 TYR A O 1
#

Sequence (160 aa):
MGKNGYCAYFDVENAMDPSLAESMGVNTENLLLSRPSSAEKLLCAVNTLTKSGSVDVIVIDSVAALVPECELDVLIDGAYGDGQSRIMTQALRKIHYSLCNSQTLLVFINQVRSGSKSGNGFGHMDEVTCGGNALNFYAAVRLRIKRTGLLKIGNEVSIY

Secondary structure (DSSP, 8-state):
--TT--EEEEESSS---HHHHHHTT--STTEEEE--SSHHHHHHHHHHHHHHT--SEEEEE-GGG---HHHHTS-TTS---SHHHHHHHHHHHHHHHHHTTS--EEEE---EEE----SS-SS---EEESSTTHHHHH-S------------BTTB----

Foldseek 3Di:
DDPDFAEEEAAQVVPDDVVVCVVVVDPPVRYNYHHDPALVVVLVVLLVCLQVLRGQEYEYRALQSHHHPVRVPDDPPDDDDLPLLVVLLVSLVSSLVSNVVHNHHYHHDWDWDFDDDPDDDPDDRDTDTPNPCNCVVSDPDDDDDDDPDWDDDDPDTDDD

Radius of gyration: 18.23 Å; chains: 1; bounding box: 48×36×48 Å